Protein AF-A0A352V246-F1 (afdb_monomer_lite)

pLDDT: mean 89.01, std 9.73, range [52.81, 96.56]

Foldseek 3Di:
DCVVVVVPPDVCVVVVVVVVVVCCVPCVVVVVVVVVVLVVQLVVQCCVCPVDDNVVNLVVVLVVCCVVVVDPVVSVVSSVVSVVCVVVVCSNVVSSVVSVVVSCVCVCCVPVVVLVVVLVVDVVSVVVPDDD

Secondary structure (DSSP, 8-state):
--HHHHHS---HHHHHHHHHHHHHHHHHHHHHHHHHHHHHHHHHHHHHHHSS-HHHHHHHHHHHHHHHH--HHHHHHHHHHHHHHHHTT-HHHHHHHHHHHHHHHHHHHHHHHHHHHHHHH-HHHHHHHS--

Structure (mmCIF, N/CA/C/O backbone):
data_AF-A0A352V246-F1
#
_entry.id   AF-A0A352V246-F1
#
loop_
_atom_site.group_PDB
_atom_site.id
_atom_site.type_symbol
_atom_site.label_atom_id
_atom_site.label_alt_id
_atom_site.label_comp_id
_atom_site.label_asym_id
_atom_site.label_entity_id
_atom_site.label_seq_id
_atom_site.pdbx_PDB_ins_code
_atom_site.Cartn_x
_atom_site.Cartn_y
_atom_site.Cartn_z
_atom_site.occupancy
_atom_site.B_iso_or_equiv
_atom_site.auth_seq_id
_atom_site.auth_comp_id
_atom_site.auth_asym_id
_atom_site.auth_atom_id
_atom_site.pdbx_PDB_model_num
ATOM 1 N N . MET A 1 1 ? 44.924 1.842 25.635 1.00 52.81 1 MET A N 1
ATOM 2 C CA . MET A 1 1 ? 44.093 0.983 26.529 1.00 52.81 1 MET A CA 1
ATOM 3 C C . MET A 1 1 ? 42.611 0.973 26.116 1.00 52.81 1 MET A C 1
ATOM 5 O O . MET A 1 1 ? 41.750 0.676 26.931 1.00 52.81 1 MET A O 1
ATOM 9 N N . LEU A 1 2 ? 42.316 1.249 24.838 1.00 59.97 2 LEU A N 1
ATOM 10 C CA . LEU A 1 2 ? 41.012 1.047 24.176 1.00 59.97 2 LEU A CA 1
ATOM 11 C C . LEU A 1 2 ? 41.183 0.230 22.871 1.00 59.97 2 LEU A C 1
ATOM 13 O O . LEU A 1 2 ? 40.233 0.013 22.123 1.00 59.97 2 LEU A O 1
ATOM 17 N N . ASP A 1 3 ? 42.402 -0.252 22.610 1.00 58.22 3 ASP A N 1
ATOM 18 C CA . ASP A 1 3 ? 42.826 -0.865 21.345 1.00 58.22 3 ASP A CA 1
ATOM 19 C C . ASP A 1 3 ? 42.211 -2.262 21.138 1.00 58.22 3 ASP A C 1
ATOM 21 O O . ASP A 1 3 ? 41.793 -2.611 20.039 1.00 58.22 3 ASP A O 1
ATOM 25 N N . TRP A 1 4 ? 41.992 -3.014 22.222 1.00 64.56 4 TRP A N 1
ATOM 26 C CA . TRP A 1 4 ? 41.346 -4.337 22.210 1.00 64.56 4 TRP A CA 1
ATOM 27 C C . TRP A 1 4 ? 39.898 -4.328 21.673 1.00 64.56 4 TRP A C 1
ATOM 29 O O . TRP A 1 4 ? 39.493 -5.263 20.978 1.00 64.56 4 TRP A O 1
ATOM 39 N N . LEU A 1 5 ? 39.133 -3.259 21.935 1.00 59.38 5 LEU A N 1
ATOM 40 C CA . LEU A 1 5 ? 37.755 -3.084 21.445 1.00 59.38 5 LEU A CA 1
ATOM 41 C C . LEU A 1 5 ? 37.696 -2.686 19.962 1.00 59.38 5 LEU A C 1
ATOM 43 O O . LEU A 1 5 ? 36.692 -2.937 19.297 1.00 59.38 5 LEU A O 1
ATOM 47 N N . THR A 1 6 ? 38.767 -2.084 19.439 1.00 61.66 6 THR A N 1
ATOM 48 C CA . THR A 1 6 ? 38.831 -1.589 18.055 1.00 61.66 6 THR A CA 1
ATOM 49 C C . THR A 1 6 ? 39.417 -2.638 17.100 1.00 61.66 6 THR A C 1
ATOM 51 O O . THR A 1 6 ? 39.025 -2.684 15.931 1.00 61.66 6 THR A O 1
ATOM 54 N N . ASP A 1 7 ? 40.283 -3.524 17.607 1.00 58.97 7 ASP A N 1
ATOM 55 C CA . ASP A 1 7 ? 40.911 -4.611 16.842 1.00 58.97 7 ASP A CA 1
ATOM 56 C C . ASP A 1 7 ? 40.028 -5.861 16.706 1.00 58.97 7 ASP A C 1
ATOM 58 O O . ASP A 1 7 ? 40.010 -6.503 15.655 1.00 58.97 7 ASP A O 1
ATOM 62 N N . SER A 1 8 ? 39.226 -6.196 17.723 1.00 61.47 8 SER A N 1
ATOM 63 C CA . SER A 1 8 ? 38.284 -7.325 17.660 1.00 61.47 8 SER A CA 1
ATOM 64 C C . SER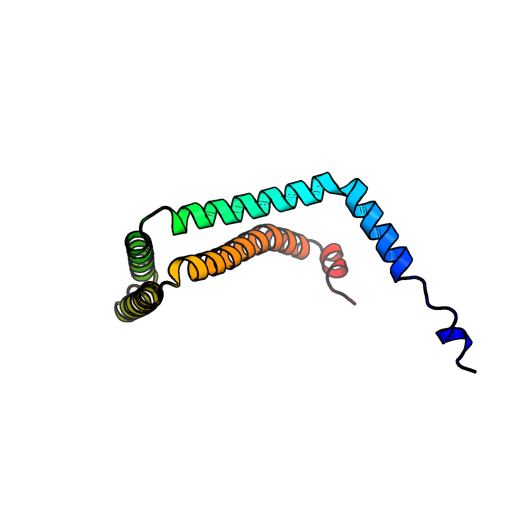 A 1 8 ? 36.902 -6.871 17.188 1.00 61.47 8 SER A C 1
ATOM 66 O O . SER A 1 8 ? 35.911 -6.987 17.908 1.00 61.47 8 SER A O 1
ATOM 68 N N . LYS A 1 9 ? 36.820 -6.337 15.960 1.00 62.50 9 LYS A N 1
ATOM 69 C CA . LYS A 1 9 ? 35.531 -5.996 15.336 1.00 62.50 9 LYS A CA 1
ATOM 70 C C . LYS A 1 9 ? 34.657 -7.249 15.283 1.00 62.50 9 LYS A C 1
ATOM 72 O O . LYS A 1 9 ? 34.973 -8.187 14.548 1.00 62.50 9 LYS A O 1
ATOM 77 N N . LEU A 1 10 ? 33.551 -7.257 16.035 1.00 65.12 10 LEU A N 1
ATOM 78 C CA . LEU A 1 10 ? 32.528 -8.297 15.933 1.00 65.12 10 LEU A CA 1
ATOM 79 C C . LEU A 1 10 ? 32.199 -8.495 14.444 1.00 65.12 10 LEU A C 1
ATOM 81 O O . LEU A 1 10 ? 31.831 -7.521 13.778 1.00 65.12 10 LEU A O 1
ATOM 85 N N . PRO A 1 11 ? 32.337 -9.712 13.884 1.00 76.50 11 PRO A N 1
ATOM 86 C CA . PRO A 1 11 ? 32.170 -9.954 12.455 1.00 76.50 11 PRO A CA 1
ATOM 87 C C . PRO A 1 11 ? 30.686 -9.973 12.054 1.00 76.50 11 PRO A C 1
ATOM 89 O O . PRO A 1 11 ? 30.258 -10.831 11.284 1.00 76.50 11 PRO A O 1
ATOM 92 N N . LEU A 1 12 ? 29.895 -9.010 12.542 1.00 78.69 12 LEU A N 1
ATOM 93 C CA . LEU A 1 12 ? 28.469 -8.856 12.266 1.00 78.69 12 LEU A CA 1
ATOM 94 C C . LEU A 1 12 ? 28.206 -8.779 10.765 1.00 78.69 12 LEU A C 1
ATOM 96 O O . LEU A 1 12 ? 27.251 -9.381 10.298 1.00 78.69 12 LEU A O 1
ATOM 100 N N . GLY A 1 13 ? 29.086 -8.141 9.987 1.00 78.88 13 GLY A N 1
ATOM 101 C CA . GLY A 1 13 ? 28.968 -8.111 8.527 1.00 78.88 13 GLY A CA 1
ATOM 102 C C . GLY A 1 13 ? 29.084 -9.497 7.879 1.00 78.88 13 GLY A C 1
ATOM 103 O O . GLY A 1 13 ? 28.280 -9.837 7.015 1.00 78.88 13 GLY A O 1
ATOM 104 N N . LYS A 1 14 ? 30.038 -10.333 8.320 1.00 82.94 14 LYS A N 1
ATOM 105 C CA . LYS A 1 14 ? 30.223 -11.696 7.785 1.00 82.94 14 LYS A CA 1
ATOM 106 C C . LYS A 1 14 ? 29.110 -12.636 8.250 1.00 82.94 14 LYS A C 1
ATOM 108 O O . LYS A 1 14 ? 28.590 -13.392 7.439 1.00 82.94 14 LYS A O 1
ATOM 113 N N . MET A 1 15 ? 28.725 -12.555 9.526 1.00 84.56 15 MET A N 1
ATOM 114 C CA . MET A 1 15 ? 27.626 -13.338 10.103 1.00 84.56 15 MET A CA 1
ATOM 115 C C . MET A 1 15 ? 26.277 -12.962 9.477 1.00 84.56 15 MET A C 1
ATOM 117 O O . MET A 1 15 ? 25.528 -13.849 9.082 1.00 84.56 15 MET A O 1
ATOM 121 N N . SER A 1 16 ? 25.999 -11.665 9.297 1.00 86.75 16 SER A N 1
ATOM 122 C CA . SER A 1 16 ? 24.781 -11.190 8.625 1.00 86.75 16 SER A CA 1
ATOM 123 C C . SER A 1 16 ? 24.762 -11.625 7.168 1.00 86.75 16 SER A C 1
ATOM 125 O O . SER A 1 16 ? 23.749 -12.135 6.710 1.00 86.75 16 SER A O 1
ATOM 127 N N . LYS A 1 17 ? 25.882 -11.491 6.442 1.00 88.31 17 LYS A N 1
ATOM 128 C CA . LYS A 1 17 ? 25.975 -11.956 5.053 1.00 88.31 17 LYS A CA 1
ATOM 129 C C . LYS A 1 17 ? 25.707 -13.458 4.943 1.00 88.31 17 LYS A C 1
ATOM 131 O O . LYS A 1 17 ? 24.880 -13.848 4.134 1.00 88.31 17 LYS A O 1
ATOM 136 N N . LEU A 1 18 ? 26.336 -14.279 5.788 1.00 89.50 18 LEU A N 1
ATOM 137 C CA . LEU A 1 18 ? 26.103 -15.727 5.819 1.00 89.50 18 LEU A CA 1
ATOM 138 C C . LEU A 1 18 ? 24.630 -16.060 6.117 1.00 89.50 18 LEU A C 1
ATOM 140 O O . LEU A 1 18 ? 24.051 -16.919 5.459 1.00 89.50 18 LEU A O 1
ATOM 144 N N . ALA A 1 19 ? 24.017 -15.357 7.073 1.00 88.69 19 ALA A N 1
ATOM 145 C CA . ALA A 1 19 ? 22.608 -15.528 7.416 1.00 88.69 19 ALA A CA 1
ATOM 146 C C . ALA A 1 19 ? 21.675 -15.122 6.262 1.00 88.69 19 ALA A C 1
ATOM 148 O O . ALA A 1 19 ? 20.757 -15.870 5.931 1.00 88.69 19 ALA A O 1
ATOM 149 N N . PHE A 1 20 ? 21.920 -13.979 5.613 1.00 88.56 20 PHE A N 1
ATOM 150 C CA . PHE A 1 20 ? 21.151 -13.531 4.450 1.00 88.56 20 PHE A CA 1
ATOM 151 C C . PHE A 1 20 ? 21.334 -14.454 3.247 1.00 88.56 20 PHE A C 1
ATOM 153 O O . PHE A 1 20 ? 20.356 -14.753 2.571 1.00 88.56 20 PHE A O 1
ATOM 160 N N . ASP A 1 21 ? 22.549 -14.926 2.980 1.00 91.81 21 ASP A N 1
ATOM 161 C CA . ASP A 1 21 ? 22.817 -15.851 1.879 1.00 91.81 21 ASP A CA 1
ATOM 162 C C . ASP A 1 21 ? 22.127 -17.203 2.134 1.00 91.81 21 ASP A C 1
ATOM 164 O O . ASP A 1 21 ? 21.462 -17.730 1.244 1.00 91.81 21 ASP A O 1
ATOM 168 N N . TRP A 1 22 ? 22.166 -17.719 3.370 1.00 90.88 22 TRP A N 1
ATOM 169 C CA . TRP A 1 22 ? 21.397 -18.907 3.762 1.00 90.88 22 TRP A CA 1
ATOM 170 C C . TRP A 1 22 ? 19.888 -18.692 3.594 1.00 90.88 22 TRP A C 1
ATOM 172 O O . TRP A 1 22 ? 19.194 -19.553 3.048 1.00 90.88 22 TRP A O 1
ATOM 182 N N . MET A 1 23 ? 19.380 -17.531 4.014 1.00 90.69 23 MET A N 1
ATOM 183 C CA . MET A 1 23 ? 17.971 -17.170 3.885 1.00 90.69 23 MET A CA 1
ATOM 184 C C . MET A 1 23 ? 17.555 -17.083 2.415 1.00 90.69 23 MET A C 1
ATOM 186 O O . MET A 1 23 ? 16.523 -17.628 2.045 1.00 90.69 23 MET A O 1
ATOM 190 N N . LYS A 1 24 ? 18.373 -16.470 1.554 1.00 88.81 24 LYS A N 1
ATOM 191 C CA . LYS A 1 24 ? 18.116 -16.395 0.113 1.00 88.81 24 LYS A CA 1
ATOM 192 C C . LYS A 1 24 ? 18.081 -17.768 -0.534 1.00 88.81 24 LYS A C 1
ATOM 194 O O . LYS A 1 24 ? 17.252 -17.969 -1.400 1.00 88.81 24 LYS A O 1
ATOM 199 N N . VAL A 1 25 ? 18.941 -18.705 -0.137 1.00 90.00 25 VAL A N 1
ATOM 200 C CA . VAL A 1 25 ? 18.956 -20.053 -0.727 1.00 90.00 25 VAL A CA 1
ATOM 201 C C . VAL A 1 25 ? 17.746 -20.877 -0.280 1.00 90.00 25 VAL A C 1
ATOM 203 O O . VAL A 1 25 ? 17.114 -21.526 -1.108 1.00 90.00 25 VAL A O 1
ATOM 206 N N . ASN A 1 26 ? 17.392 -20.833 1.008 1.00 92.94 26 ASN A N 1
ATOM 207 C CA . ASN A 1 26 ? 16.341 -21.692 1.567 1.00 92.94 26 ASN A CA 1
ATOM 208 C C . ASN A 1 26 ? 14.933 -21.085 1.465 1.00 92.94 26 ASN A C 1
ATOM 210 O O . ASN A 1 26 ? 13.962 -21.816 1.293 1.00 92.94 26 ASN A O 1
ATOM 214 N N . LEU A 1 27 ? 14.809 -19.758 1.552 1.00 92.75 27 LEU A N 1
ATOM 215 C CA . LEU A 1 27 ? 13.535 -19.033 1.474 1.00 92.75 27 LEU A CA 1
ATOM 216 C C . LEU A 1 27 ? 13.302 -18.375 0.107 1.00 92.75 27 LEU A C 1
ATOM 218 O O . LEU A 1 27 ? 12.315 -17.660 -0.039 1.00 92.75 27 LEU A O 1
ATOM 222 N N . LYS A 1 28 ? 14.143 -18.634 -0.910 1.00 91.06 28 LYS A N 1
ATOM 223 C CA . LYS A 1 28 ? 13.901 -18.182 -2.294 1.00 91.06 28 LYS A CA 1
ATOM 224 C C . LYS A 1 28 ? 12.451 -18.379 -2.753 1.00 91.06 28 LYS A C 1
ATOM 226 O O . LYS A 1 28 ? 11.854 -17.395 -3.172 1.00 91.06 28 LYS A O 1
ATOM 231 N N . PRO A 1 29 ? 11.849 -19.586 -2.646 1.00 91.81 29 PRO A N 1
ATOM 232 C CA . PRO A 1 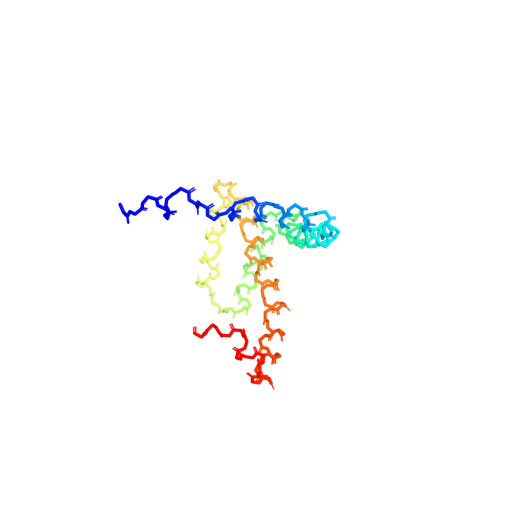29 ? 10.482 -19.782 -3.124 1.00 91.81 29 PRO A CA 1
ATOM 233 C C . PRO A 1 29 ? 9.458 -18.932 -2.361 1.00 91.81 29 PRO A C 1
ATOM 235 O O . PRO A 1 29 ? 8.472 -18.506 -2.950 1.00 91.81 29 PRO A O 1
ATOM 238 N N . LEU A 1 30 ? 9.695 -18.648 -1.075 1.00 93.19 30 LEU A N 1
ATOM 239 C CA . LEU A 1 30 ? 8.838 -17.766 -0.283 1.00 93.19 30 LEU A CA 1
ATOM 240 C C . LEU A 1 30 ? 8.954 -16.311 -0.759 1.00 93.19 30 LEU A C 1
ATOM 242 O O . LEU A 1 30 ? 7.933 -15.664 -0.972 1.00 93.19 30 LEU A O 1
ATOM 246 N N . PHE A 1 31 ? 10.176 -15.802 -0.949 1.00 90.69 31 PHE A N 1
ATOM 247 C CA . PHE A 1 31 ? 10.392 -14.433 -1.428 1.00 90.69 31 PHE A CA 1
ATOM 248 C C . PHE A 1 31 ? 9.880 -14.226 -2.852 1.00 90.69 31 PHE A C 1
ATOM 250 O O . PHE A 1 31 ? 9.233 -13.215 -3.113 1.00 90.69 31 PHE A O 1
ATOM 257 N N . ASP A 1 32 ? 10.111 -15.193 -3.741 1.00 94.31 32 ASP A N 1
ATOM 258 C CA . ASP A 1 32 ? 9.610 -15.155 -5.115 1.00 94.31 32 ASP A CA 1
ATOM 259 C C . ASP A 1 32 ? 8.071 -15.161 -5.123 1.00 94.31 32 ASP A C 1
ATOM 261 O O . ASP A 1 32 ? 7.457 -14.366 -5.829 1.00 94.31 32 ASP A O 1
ATOM 265 N N . ALA A 1 33 ? 7.431 -15.992 -4.288 1.00 94.94 33 ALA A N 1
ATOM 266 C CA . ALA A 1 33 ? 5.973 -16.013 -4.165 1.00 94.94 33 ALA A CA 1
ATOM 267 C C . ALA A 1 33 ? 5.412 -14.688 -3.624 1.00 94.94 33 ALA A C 1
ATOM 269 O O . ALA A 1 33 ? 4.423 -14.183 -4.148 1.00 94.94 33 ALA A O 1
ATOM 270 N N . MET A 1 34 ? 6.042 -14.098 -2.602 1.00 93.12 34 MET A N 1
ATOM 271 C CA . MET A 1 34 ? 5.644 -12.784 -2.089 1.00 93.12 34 MET A CA 1
ATOM 272 C C . MET A 1 34 ? 5.780 -11.700 -3.162 1.00 93.12 34 MET A C 1
ATOM 274 O O . MET A 1 34 ? 4.853 -10.914 -3.338 1.00 93.12 34 MET A O 1
ATOM 278 N N . GLY A 1 35 ? 6.900 -11.684 -3.890 1.00 95.25 35 GLY A N 1
ATOM 279 C CA . GLY A 1 35 ? 7.133 -10.762 -5.001 1.00 95.25 35 GLY A CA 1
ATOM 280 C C . GLY A 1 35 ? 6.065 -10.894 -6.081 1.00 95.25 35 GLY A C 1
ATOM 281 O O . GLY A 1 35 ? 5.425 -9.904 -6.413 1.00 95.25 35 GLY A O 1
ATOM 282 N N . ALA A 1 36 ? 5.788 -12.121 -6.527 1.00 96.19 36 ALA A N 1
ATOM 283 C CA . ALA A 1 36 ? 4.773 -12.396 -7.540 1.00 96.19 36 ALA A CA 1
ATOM 284 C C . ALA A 1 36 ? 3.366 -11.952 -7.109 1.00 96.19 36 ALA A C 1
ATOM 286 O O . ALA A 1 36 ? 2.610 -11.428 -7.921 1.00 96.19 36 ALA A O 1
ATOM 287 N N . VAL A 1 37 ? 3.000 -12.127 -5.832 1.00 94.94 37 VAL A N 1
ATOM 288 C CA . VAL A 1 37 ? 1.707 -11.644 -5.318 1.00 94.94 37 VAL A CA 1
ATOM 289 C C . VAL A 1 37 ? 1.662 -10.115 -5.297 1.00 94.94 37 VAL A C 1
ATOM 291 O O . VAL A 1 37 ? 0.638 -9.544 -5.657 1.00 94.94 37 VAL A O 1
ATOM 294 N N . MET A 1 38 ? 2.742 -9.440 -4.889 1.00 94.75 38 MET A N 1
ATOM 295 C CA . MET A 1 38 ? 2.789 -7.971 -4.890 1.00 94.75 38 MET A CA 1
ATOM 296 C C . MET A 1 38 ? 2.736 -7.404 -6.309 1.00 94.75 38 MET A C 1
ATOM 298 O O . MET A 1 38 ? 1.964 -6.483 -6.555 1.00 94.75 38 MET A O 1
ATOM 302 N N . GLU A 1 39 ? 3.503 -7.978 -7.234 1.00 96.00 39 GLU A N 1
ATOM 303 C CA . GLU A 1 39 ? 3.517 -7.604 -8.650 1.00 96.00 39 GLU A CA 1
ATOM 304 C C . GLU A 1 39 ? 2.133 -7.803 -9.274 1.00 96.00 39 GLU A C 1
ATOM 306 O O . GLU A 1 39 ? 1.565 -6.858 -9.808 1.00 96.00 39 GLU A O 1
ATOM 311 N N . ALA A 1 40 ? 1.503 -8.964 -9.064 1.00 96.50 40 ALA A N 1
ATOM 312 C CA . ALA A 1 40 ? 0.153 -9.224 -9.559 1.00 96.50 40 ALA A CA 1
ATOM 313 C C . ALA A 1 40 ? -0.898 -8.243 -9.008 1.00 96.50 40 ALA A C 1
ATOM 315 O O . ALA A 1 40 ? -1.828 -7.874 -9.725 1.00 96.50 40 ALA A O 1
ATOM 316 N N . LEU A 1 41 ? -0.782 -7.820 -7.743 1.00 96.00 41 LEU A N 1
ATOM 317 C CA . LEU A 1 41 ? -1.686 -6.825 -7.157 1.00 96.00 41 LEU A CA 1
ATOM 318 C C . LEU A 1 41 ? -1.478 -5.432 -7.762 1.00 96.00 41 LEU A C 1
ATOM 320 O O . LEU A 1 41 ? -2.461 -4.763 -8.086 1.00 96.00 41 LEU A O 1
ATOM 324 N N . ILE A 1 42 ? -0.221 -5.010 -7.914 1.00 96.06 42 ILE A N 1
ATOM 325 C CA . ILE A 1 42 ? 0.141 -3.727 -8.525 1.00 96.06 42 ILE A CA 1
ATOM 326 C C . ILE A 1 42 ? -0.351 -3.697 -9.974 1.00 96.06 42 ILE A C 1
ATOM 328 O O . ILE A 1 42 ? -1.095 -2.790 -10.342 1.00 96.06 42 ILE A O 1
ATOM 332 N N . ASP A 1 43 ? -0.035 -4.726 -10.757 1.00 95.81 43 ASP A N 1
ATOM 333 C CA . ASP A 1 43 ? -0.433 -4.840 -12.159 1.00 95.81 43 ASP A CA 1
ATOM 334 C C . ASP A 1 43 ? -1.951 -4.883 -12.321 1.00 95.81 43 ASP A C 1
ATOM 336 O O . ASP A 1 43 ? -2.493 -4.260 -13.231 1.00 95.81 43 ASP A O 1
ATOM 340 N N . ALA A 1 44 ? -2.672 -5.566 -11.426 1.00 95.88 44 ALA A N 1
ATOM 341 C CA . ALA A 1 44 ? -4.130 -5.593 -11.463 1.00 95.88 44 ALA A CA 1
ATOM 342 C C . ALA A 1 44 ? -4.734 -4.194 -11.260 1.00 95.88 44 ALA A C 1
ATOM 344 O O . ALA A 1 44 ? -5.674 -3.818 -11.962 1.00 95.88 44 ALA A O 1
ATOM 345 N N . ILE A 1 45 ? -4.203 -3.410 -10.319 1.00 94.94 45 ILE A N 1
ATOM 346 C CA . ILE A 1 45 ? -4.689 -2.049 -10.059 1.00 94.94 45 ILE A CA 1
ATOM 347 C C . ILE A 1 45 ? -4.290 -1.107 -11.202 1.00 94.94 45 ILE A C 1
ATOM 349 O O . ILE A 1 45 ? -5.139 -0.341 -11.665 1.00 94.94 45 ILE A O 1
ATOM 353 N N . LEU A 1 46 ? -3.049 -1.197 -11.698 1.00 95.31 46 LEU A N 1
ATOM 354 C CA . LEU A 1 46 ? -2.595 -0.448 -12.873 1.00 95.31 46 LEU A CA 1
ATOM 355 C C . LEU A 1 46 ? -3.473 -0.753 -14.077 1.00 95.31 46 LEU A C 1
ATOM 357 O O . LEU A 1 46 ? -3.942 0.164 -14.739 1.00 95.31 46 LEU A O 1
ATOM 361 N N . TRP A 1 47 ? -3.779 -2.024 -14.321 1.00 94.31 47 TRP A N 1
ATOM 362 C CA . TRP A 1 47 ? -4.650 -2.427 -15.414 1.00 94.31 47 TRP A CA 1
ATOM 363 C C . TRP A 1 47 ? -6.035 -1.781 -15.302 1.00 94.31 47 TRP A C 1
ATOM 365 O O . TRP A 1 47 ? -6.552 -1.267 -16.293 1.00 94.31 47 TRP A O 1
ATOM 375 N N . VAL A 1 48 ? -6.626 -1.720 -14.105 1.00 93.06 48 VAL A N 1
ATOM 376 C CA . VAL A 1 48 ? -7.921 -1.049 -13.896 1.00 93.06 48 VAL A CA 1
ATOM 377 C C . VAL A 1 48 ? -7.831 0.465 -14.120 1.00 93.06 48 VAL A C 1
ATOM 379 O O . VAL A 1 48 ? -8.755 1.043 -14.691 1.00 93.06 48 VAL A O 1
ATOM 382 N N . LEU A 1 49 ? -6.751 1.119 -13.682 1.00 90.12 49 LEU A N 1
ATOM 383 C CA . LEU A 1 49 ? -6.614 2.580 -13.753 1.00 90.12 49 LEU A CA 1
ATOM 384 C C . LEU A 1 49 ? -6.046 3.100 -15.088 1.00 90.12 49 LEU A C 1
ATOM 386 O O . LEU A 1 49 ? -6.330 4.241 -15.448 1.00 90.12 49 LEU A O 1
ATOM 390 N N . GLN A 1 50 ? -5.254 2.308 -15.813 1.00 91.00 50 GLN A N 1
ATOM 391 C CA . GLN A 1 50 ? -4.564 2.721 -17.041 1.00 91.00 50 GLN A CA 1
ATOM 392 C C . GLN A 1 50 ? -5.143 2.097 -18.317 1.00 91.00 50 GLN A C 1
ATOM 394 O O . GLN A 1 50 ? -4.973 2.683 -19.384 1.00 91.00 50 GLN A O 1
ATOM 399 N N . SER A 1 51 ? -5.834 0.947 -18.258 1.00 89.75 51 SER A N 1
ATOM 400 C CA . SER A 1 51 ? -6.418 0.359 -19.479 1.00 89.75 51 SER A CA 1
ATOM 401 C C . SER A 1 51 ? -7.543 1.203 -20.093 1.00 89.75 51 SER A C 1
ATOM 403 O O . SER A 1 51 ? -7.594 1.305 -21.324 1.00 89.75 51 SER A O 1
ATOM 405 N N . PRO A 1 52 ? -8.443 1.845 -19.318 1.00 90.69 52 PRO A N 1
ATOM 406 C CA . PRO A 1 52 ? -9.457 2.721 -19.885 1.00 90.69 52 PRO A CA 1
ATOM 407 C C . PRO A 1 52 ? -8.874 4.104 -20.187 1.00 90.69 52 PRO A C 1
ATOM 409 O O . PRO A 1 52 ? -7.943 4.568 -19.534 1.00 90.69 52 PRO A O 1
ATOM 412 N N . HIS A 1 53 ? -9.476 4.816 -21.144 1.00 89.19 53 HIS A N 1
ATOM 413 C CA . HIS A 1 53 ? -9.050 6.176 -21.474 1.00 89.19 53 HIS A CA 1
ATOM 414 C C . HIS A 1 53 ? -9.076 7.083 -20.219 1.00 89.19 53 HIS A C 1
ATOM 416 O O . HIS A 1 53 ? -10.087 7.074 -19.507 1.00 89.19 53 HIS A O 1
ATOM 422 N N . PRO A 1 54 ? -8.054 7.928 -19.966 1.00 88.25 54 PRO A N 1
ATOM 423 C CA . PRO A 1 54 ? -7.925 8.697 -18.720 1.00 88.25 54 PRO A CA 1
ATOM 424 C C . PRO A 1 54 ? -9.168 9.516 -18.338 1.00 88.25 54 PRO A C 1
ATOM 426 O O . PRO A 1 54 ? -9.574 9.570 -17.179 1.00 88.25 54 PRO A O 1
ATOM 429 N N . LEU A 1 55 ? -9.845 10.098 -19.333 1.00 90.69 55 LEU A N 1
ATOM 430 C CA . LEU A 1 55 ? -11.095 10.843 -19.130 1.00 90.69 55 LEU A CA 1
ATOM 431 C C . LEU A 1 55 ? -12.230 9.996 -18.527 1.00 90.69 55 LEU A C 1
ATOM 433 O O . LEU A 1 55 ? -13.032 10.520 -17.758 1.00 90.69 55 LEU A O 1
ATOM 437 N N . VAL A 1 56 ? -12.301 8.701 -18.853 1.00 92.50 56 VAL A N 1
ATOM 438 C CA . VAL A 1 56 ? -13.313 7.782 -18.309 1.00 92.50 56 VAL A CA 1
ATOM 439 C C . VAL A 1 56 ? -13.050 7.541 -16.828 1.00 92.50 56 VAL A C 1
ATOM 441 O O . VAL A 1 56 ? -13.970 7.635 -16.019 1.00 92.50 56 VAL A O 1
ATOM 444 N N . ILE A 1 57 ? -11.792 7.305 -16.457 1.00 92.69 57 ILE A N 1
ATOM 445 C CA . ILE A 1 57 ? -11.390 7.110 -15.060 1.00 92.69 57 ILE A CA 1
ATOM 446 C C . ILE A 1 57 ? -11.677 8.361 -14.232 1.00 92.69 57 ILE A C 1
ATOM 448 O O . ILE A 1 57 ? -12.265 8.266 -13.156 1.00 92.69 57 ILE A O 1
ATOM 452 N N . ILE A 1 58 ? -11.359 9.546 -14.757 1.00 92.69 58 ILE A N 1
ATOM 453 C CA . ILE A 1 58 ? -11.694 10.810 -14.091 1.00 92.69 58 ILE A CA 1
ATOM 454 C C . ILE A 1 58 ? -13.205 10.940 -13.913 1.00 92.69 58 ILE A C 1
ATOM 456 O O . ILE A 1 58 ? -13.655 11.262 -12.818 1.00 92.69 58 ILE A O 1
ATOM 460 N N . ALA A 1 59 ? -14.005 10.645 -14.941 1.00 93.56 59 ALA A N 1
ATOM 461 C CA . ALA A 1 59 ? -15.460 10.687 -14.825 1.00 93.56 59 ALA A CA 1
ATOM 462 C C . ALA A 1 59 ? -15.982 9.739 -13.728 1.00 93.56 59 ALA A C 1
ATOM 464 O O . ALA A 1 59 ? -16.863 10.125 -12.957 1.00 93.56 59 ALA A O 1
ATOM 465 N N . VAL A 1 60 ? -15.401 8.541 -13.598 1.00 94.25 60 VAL A N 1
ATOM 466 C CA . VAL A 1 60 ? -15.721 7.591 -12.520 1.00 94.25 60 VAL A CA 1
ATOM 467 C C . VAL A 1 60 ? -15.341 8.157 -11.151 1.00 94.25 60 VAL A C 1
ATOM 469 O O . VAL A 1 60 ? -16.172 8.139 -10.243 1.00 94.25 60 VAL A O 1
ATOM 472 N N . PHE A 1 61 ? -14.138 8.718 -10.991 1.00 92.44 61 PHE A N 1
ATOM 473 C CA . PHE A 1 61 ? -13.729 9.354 -9.735 1.00 92.44 61 PHE A CA 1
ATOM 474 C C . PHE A 1 61 ? -14.629 10.537 -9.366 1.00 92.44 61 PHE A C 1
ATOM 476 O O . PHE A 1 61 ? -14.974 10.704 -8.195 1.00 92.44 61 PHE A O 1
ATOM 483 N N . LEU A 1 62 ? -15.066 11.336 -10.342 1.00 94.25 62 LEU A N 1
ATOM 484 C CA . LEU A 1 62 ? -15.996 12.442 -10.113 1.00 94.25 62 LEU A CA 1
ATOM 485 C C . LEU A 1 62 ? -17.379 11.950 -9.692 1.00 94.25 62 LEU A C 1
ATOM 487 O O . LEU A 1 62 ? -17.942 12.479 -8.733 1.00 94.25 62 LEU A O 1
ATOM 491 N N . ALA A 1 63 ? -17.903 10.915 -10.351 1.00 94.06 63 ALA A N 1
ATOM 492 C CA . ALA A 1 63 ? -19.169 10.293 -9.979 1.00 94.06 63 ALA A CA 1
ATOM 493 C C . ALA A 1 63 ? -19.109 9.696 -8.563 1.00 94.06 63 ALA A C 1
ATOM 495 O O . ALA A 1 63 ? -20.021 9.904 -7.761 1.00 94.06 63 ALA A O 1
ATOM 496 N N . LEU A 1 64 ? -18.007 9.024 -8.222 1.00 94.31 64 LEU A N 1
ATOM 497 C CA . LEU A 1 64 ? -17.763 8.469 -6.891 1.00 94.31 64 LEU A CA 1
ATOM 498 C C . LEU A 1 64 ? -17.648 9.571 -5.828 1.00 94.31 64 LEU A C 1
ATOM 500 O O . LEU A 1 64 ? -18.271 9.477 -4.769 1.00 94.31 64 LEU A O 1
ATOM 504 N N . THR A 1 65 ? -16.919 10.649 -6.124 1.00 93.12 65 THR A N 1
ATOM 505 C CA . THR A 1 65 ? -16.795 11.811 -5.229 1.00 93.12 65 THR A CA 1
ATOM 506 C C . THR A 1 65 ? -18.157 12.457 -4.988 1.00 93.12 65 THR A C 1
ATOM 508 O O . THR A 1 65 ? -18.513 12.745 -3.845 1.00 93.12 65 THR A O 1
ATOM 511 N N . TRP A 1 66 ? -18.952 12.638 -6.046 1.00 94.06 66 TRP A N 1
ATOM 512 C CA . TRP A 1 66 ? -20.308 13.171 -5.941 1.00 94.06 66 TRP A CA 1
ATOM 513 C C . TRP A 1 66 ? -21.204 12.274 -5.084 1.00 94.06 66 TRP A C 1
ATOM 515 O O . TRP A 1 66 ? -21.916 12.768 -4.212 1.00 94.06 66 TRP A O 1
ATOM 525 N N . TYR A 1 67 ? -21.144 10.958 -5.294 1.00 95.56 67 TYR A N 1
ATOM 526 C CA . TYR A 1 67 ? -21.953 9.993 -4.556 1.00 95.56 67 TYR A CA 1
ATOM 527 C C . TYR A 1 67 ? -21.648 10.005 -3.050 1.00 95.56 67 TYR A C 1
ATOM 529 O O . TYR A 1 67 ? -22.576 10.022 -2.239 1.00 95.56 67 TYR A O 1
ATOM 537 N N . LEU A 1 68 ? -20.365 10.046 -2.676 1.00 94.62 68 LEU A N 1
ATOM 538 C CA . LEU A 1 68 ? -19.929 10.012 -1.277 1.00 94.62 68 LEU A CA 1
ATOM 539 C C . LEU A 1 68 ? -20.082 11.358 -0.564 1.00 94.62 68 LEU A C 1
ATOM 541 O O . LEU A 1 68 ? -20.517 11.396 0.583 1.00 94.62 68 LEU A O 1
ATOM 545 N N . GLN A 1 69 ? -19.716 12.462 -1.218 1.00 92.56 69 GLN A N 1
ATOM 546 C CA . GLN A 1 69 ? -19.647 13.774 -0.564 1.00 92.56 69 GLN A CA 1
ATOM 547 C C . GLN A 1 69 ? -20.873 14.656 -0.819 1.00 92.56 69 GLN A C 1
ATOM 549 O O . GLN A 1 69 ? -21.046 15.651 -0.114 1.00 92.56 69 GLN A O 1
ATOM 554 N N . ARG A 1 70 ? -21.697 14.339 -1.833 1.00 88.00 70 ARG A N 1
ATOM 555 C CA . ARG A 1 70 ? -22.914 15.072 -2.248 1.00 88.00 70 ARG A CA 1
ATOM 556 C C . ARG A 1 70 ? -22.756 16.596 -2.317 1.00 88.00 70 ARG A C 1
ATOM 558 O O . ARG A 1 70 ? -23.714 17.339 -2.114 1.00 88.00 70 ARG A O 1
ATOM 565 N N . SER A 1 71 ? -21.546 17.077 -2.593 1.00 89.88 71 SER A N 1
ATOM 566 C CA . SER A 1 71 ? -21.222 18.499 -2.624 1.00 89.88 71 SER A CA 1
ATOM 567 C C . SER A 1 71 ? -20.538 18.862 -3.936 1.00 89.88 71 SER A C 1
ATOM 569 O O . SER A 1 71 ? -19.544 18.275 -4.346 1.00 89.88 71 SER A O 1
ATOM 571 N N . TRP A 1 72 ? -21.079 19.873 -4.616 1.00 90.44 72 TRP A N 1
ATOM 572 C CA . TRP A 1 72 ? -20.575 20.297 -5.927 1.00 90.44 72 TRP A CA 1
ATOM 573 C C . TRP A 1 72 ? -19.179 20.911 -5.850 1.00 90.44 72 TRP A C 1
ATOM 575 O O . TRP A 1 72 ? -18.371 20.758 -6.761 1.00 90.44 72 TRP A O 1
ATOM 585 N N . LYS A 1 73 ? -18.875 21.586 -4.735 1.00 93.62 73 LYS A N 1
ATOM 586 C CA . LYS A 1 73 ? -17.592 22.268 -4.532 1.00 93.62 73 LYS A CA 1
ATOM 587 C C . LYS A 1 73 ? -16.416 21.290 -4.547 1.00 93.62 73 LYS A C 1
ATOM 589 O O . LYS A 1 73 ? -15.395 21.590 -5.155 1.00 93.62 73 LYS A O 1
ATOM 594 N N . THR A 1 74 ? -16.559 20.132 -3.907 1.00 93.12 74 THR A N 1
ATOM 595 C CA . THR A 1 74 ? -15.483 19.139 -3.847 1.00 93.12 74 THR A CA 1
ATOM 596 C C . THR A 1 74 ? -15.327 18.391 -5.163 1.00 93.12 74 THR A C 1
ATOM 598 O O . THR A 1 74 ? -14.202 18.179 -5.601 1.00 93.12 74 THR A O 1
ATOM 601 N N . VAL A 1 75 ? -16.428 18.076 -5.851 1.00 93.19 75 VAL A N 1
ATOM 602 C CA . VAL A 1 75 ? -16.377 17.471 -7.192 1.00 93.19 75 VAL A CA 1
ATOM 603 C C . VAL A 1 75 ? -15.693 18.397 -8.190 1.00 93.19 75 VAL A C 1
ATOM 605 O O . VAL A 1 75 ? -14.829 17.949 -8.938 1.00 93.19 75 VAL A O 1
ATOM 608 N N . LEU A 1 76 ? -16.007 19.696 -8.166 1.00 94.19 76 LEU A N 1
ATOM 609 C CA . LEU A 1 76 ? -15.328 20.677 -9.011 1.00 94.19 76 LEU A CA 1
ATOM 610 C C . LEU A 1 76 ? -13.828 20.751 -8.696 1.00 94.19 76 LEU A C 1
ATOM 612 O O . LEU A 1 76 ? -13.017 20.777 -9.617 1.00 94.19 76 LEU A O 1
ATOM 616 N N . PHE A 1 77 ? -13.453 20.749 -7.414 1.00 95.12 77 PHE A N 1
ATOM 617 C CA . PHE A 1 77 ? -12.048 20.745 -7.004 1.00 95.12 77 PHE A CA 1
ATOM 618 C C . PHE A 1 77 ? -11.303 19.522 -7.558 1.00 95.12 77 PHE A C 1
ATOM 620 O O . PHE A 1 77 ? -10.273 19.678 -8.208 1.00 95.12 77 PHE A O 1
ATOM 627 N N . VAL A 1 78 ? -11.870 18.323 -7.393 1.00 94.00 78 VAL A N 1
ATOM 628 C CA . VAL A 1 78 ? -11.304 17.071 -7.920 1.00 94.00 78 VAL A CA 1
ATOM 629 C C . VAL A 1 78 ? -11.197 17.102 -9.449 1.00 94.00 78 VAL A C 1
ATOM 631 O O . VAL A 1 78 ? -10.174 16.691 -9.997 1.00 94.00 78 VAL A O 1
ATOM 634 N N . ALA A 1 79 ? -12.204 17.638 -10.148 1.00 94.12 79 ALA A N 1
ATOM 635 C CA . ALA A 1 79 ? -12.191 17.758 -11.607 1.00 94.12 79 ALA A CA 1
ATOM 636 C C . ALA A 1 79 ? -11.053 18.660 -12.092 1.00 94.12 79 ALA A C 1
ATOM 638 O O . ALA A 1 79 ? -10.357 18.318 -13.046 1.00 94.12 79 ALA A O 1
ATOM 639 N N . VAL A 1 80 ? -10.836 19.789 -11.413 1.00 96.19 80 VAL A N 1
ATOM 640 C CA . VAL A 1 80 ? -9.745 20.716 -11.730 1.00 96.19 80 VAL A CA 1
ATOM 641 C C . VAL A 1 80 ? -8.387 20.078 -11.436 1.00 96.19 80 VAL A C 1
ATOM 643 O O . VAL A 1 80 ? -7.491 20.177 -12.268 1.00 96.19 80 VAL A O 1
ATOM 646 N N . SER A 1 81 ? -8.227 19.383 -10.305 1.00 94.19 81 SER A N 1
ATOM 647 C CA . SER A 1 81 ? -6.972 18.704 -9.957 1.00 94.19 81 SER A CA 1
ATOM 648 C C . SER A 1 81 ? -6.593 17.620 -10.968 1.00 94.19 81 SER A C 1
ATOM 650 O O . SER A 1 81 ? -5.479 17.635 -11.490 1.00 94.19 81 SER A O 1
ATOM 652 N N . PHE A 1 82 ? -7.515 16.712 -11.303 1.00 93.06 82 PHE A N 1
ATOM 653 C CA . PHE A 1 82 ? -7.246 15.676 -12.304 1.00 93.06 82 PHE A CA 1
ATOM 654 C C . PHE A 1 82 ? -7.102 16.248 -13.718 1.00 93.06 82 PHE A C 1
ATOM 656 O O . PHE A 1 82 ? -6.244 15.795 -14.474 1.00 93.06 82 PHE A O 1
ATOM 663 N N . GLY A 1 83 ? -7.880 17.277 -14.069 1.00 93.44 83 GLY A N 1
ATOM 664 C CA . GLY A 1 83 ? -7.722 17.998 -15.332 1.00 93.44 83 GLY A CA 1
ATOM 665 C C . GLY A 1 83 ? -6.344 18.653 -15.461 1.00 93.44 83 GLY A C 1
ATOM 666 O O . GLY A 1 83 ? -5.735 18.600 -16.527 1.00 93.44 83 GLY A O 1
ATOM 667 N N . PHE A 1 84 ? -5.809 19.203 -14.368 1.00 94.50 84 PHE A N 1
ATOM 668 C CA . PHE A 1 84 ? -4.455 19.751 -14.329 1.00 94.50 84 PHE A CA 1
ATOM 669 C C . PHE A 1 84 ? -3.389 18.666 -14.527 1.00 94.50 84 PHE A C 1
ATOM 671 O O . PHE A 1 84 ? -2.480 18.860 -15.329 1.00 94.50 84 PHE A O 1
ATOM 678 N N . ILE A 1 85 ? -3.524 17.513 -13.864 1.00 93.38 85 ILE A N 1
ATOM 679 C CA . ILE A 1 85 ? -2.603 16.374 -14.026 1.00 93.38 85 ILE A CA 1
ATOM 680 C C . ILE A 1 85 ? -2.570 15.900 -15.484 1.00 93.38 85 ILE A C 1
ATOM 682 O O . ILE A 1 85 ? -1.488 15.711 -16.040 1.00 93.38 85 ILE A O 1
ATOM 686 N N . LEU A 1 86 ? -3.739 15.775 -16.127 1.00 93.06 86 LEU A N 1
ATOM 687 C CA . LEU A 1 86 ? -3.817 15.431 -17.549 1.00 93.06 86 LEU A CA 1
ATOM 688 C C . LEU A 1 86 ? -3.139 16.467 -18.439 1.00 93.06 86 LEU A C 1
ATOM 690 O O . LEU A 1 86 ? -2.396 16.102 -19.344 1.00 93.06 86 LEU A O 1
ATOM 694 N N . ASN A 1 87 ? -3.373 17.752 -18.177 1.00 94.56 87 ASN A N 1
ATOM 695 C CA . ASN A 1 87 ? -2.780 18.827 -18.964 1.00 94.56 87 ASN A CA 1
ATOM 696 C C . ASN A 1 87 ? -1.243 18.852 -18.870 1.00 94.56 87 ASN A C 1
ATOM 698 O O . ASN A 1 87 ? -0.583 19.302 -19.799 1.00 94.56 87 ASN A O 1
ATOM 702 N N . GLN A 1 88 ? -0.672 18.371 -17.762 1.00 94.19 88 GLN A N 1
ATOM 703 C CA . GLN A 1 88 ? 0.777 18.257 -17.575 1.00 94.19 88 GLN A CA 1
ATOM 704 C C . GLN A 1 88 ? 1.373 16.951 -18.131 1.00 94.19 88 GLN A C 1
ATOM 706 O O . GLN A 1 88 ? 2.588 16.791 -18.121 1.00 94.19 88 GLN A O 1
ATOM 711 N N . GLY A 1 89 ? 0.547 16.008 -18.596 1.00 92.38 89 GLY A N 1
ATOM 712 C CA . GLY A 1 89 ? 1.013 14.720 -19.117 1.00 92.38 89 GLY A CA 1
ATOM 713 C C . GLY A 1 89 ? 1.481 13.718 -18.052 1.00 92.38 89 GLY A C 1
ATOM 714 O O . GLY A 1 89 ? 1.962 12.653 -18.411 1.00 92.38 89 GLY A O 1
ATOM 715 N N . TYR A 1 90 ? 1.295 13.996 -16.755 1.00 93.12 90 TYR A N 1
ATOM 716 C CA . TYR A 1 90 ? 1.735 13.124 -15.648 1.00 93.12 90 TYR A CA 1
ATOM 717 C C . TYR A 1 90 ? 0.697 12.072 -15.234 1.00 93.12 90 TYR A C 1
ATOM 719 O O . TYR A 1 90 ? 0.660 11.645 -14.079 1.00 93.12 90 TYR A O 1
ATOM 727 N N . TRP A 1 91 ? -0.196 11.676 -16.142 1.00 91.44 91 TRP A N 1
ATOM 728 C CA . TRP A 1 91 ? -1.253 10.716 -15.817 1.00 91.44 91 TRP A CA 1
ATOM 729 C C . TRP A 1 91 ? -0.692 9.362 -15.381 1.00 91.44 91 TRP A C 1
ATOM 731 O O . TRP A 1 91 ? -1.114 8.826 -14.357 1.00 91.44 91 TRP A O 1
ATOM 741 N N . GLU A 1 92 ? 0.266 8.840 -16.146 1.00 91.25 92 GLU A N 1
ATOM 742 C CA . GLU A 1 92 ? 0.885 7.533 -15.924 1.00 91.25 92 GLU A CA 1
ATOM 743 C C . GLU A 1 92 ? 1.602 7.498 -14.568 1.00 91.25 92 GLU A C 1
ATOM 745 O O . GLU A 1 92 ? 1.173 6.774 -13.673 1.00 91.25 92 GLU A O 1
ATOM 750 N N . GLU A 1 93 ? 2.546 8.415 -14.358 1.00 93.81 93 GLU A N 1
ATOM 751 C CA . GLU A 1 93 ? 3.309 8.586 -13.111 1.00 93.81 93 GLU A CA 1
ATOM 752 C C . GLU A 1 93 ? 2.416 8.760 -11.867 1.00 93.81 93 GLU A C 1
ATOM 754 O O . GLU A 1 93 ? 2.640 8.166 -10.807 1.00 93.81 93 GLU A O 1
ATOM 759 N N . THR A 1 94 ? 1.354 9.569 -11.979 1.00 93.19 94 THR A N 1
ATOM 760 C CA . THR A 1 94 ? 0.422 9.791 -10.859 1.00 93.19 94 THR A CA 1
ATOM 761 C C . THR A 1 94 ? -0.340 8.512 -10.519 1.00 93.19 94 THR A C 1
ATOM 763 O O . THR A 1 94 ? -0.584 8.210 -9.349 1.00 93.19 94 THR A O 1
ATOM 766 N N . THR A 1 95 ? -0.717 7.753 -11.544 1.00 93.75 95 THR A N 1
ATOM 767 C CA . THR A 1 95 ? -1.464 6.505 -11.409 1.00 93.75 95 THR A CA 1
ATOM 768 C C . THR A 1 95 ? -0.596 5.388 -10.832 1.00 93.75 95 THR A C 1
ATOM 770 O O . THR A 1 95 ? -1.076 4.616 -10.001 1.00 93.75 95 THR A O 1
ATOM 773 N N . GLU A 1 96 ? 0.685 5.333 -11.192 1.00 94.81 96 GLU A N 1
ATOM 774 C CA . GLU A 1 96 ? 1.659 4.415 -10.596 1.00 94.81 96 GLU A CA 1
ATOM 775 C C . GLU A 1 96 ? 1.852 4.687 -9.105 1.00 94.81 96 GLU A C 1
ATOM 777 O O . GLU A 1 96 ? 1.707 3.781 -8.281 1.00 94.81 96 GLU A O 1
ATOM 782 N N . SER A 1 97 ? 2.069 5.951 -8.729 1.00 95.69 97 SER A N 1
ATOM 783 C CA . SER A 1 97 ? 2.167 6.342 -7.321 1.00 95.69 97 SER A CA 1
ATOM 784 C C . SER A 1 97 ? 0.900 5.979 -6.537 1.00 95.69 97 SER A C 1
ATOM 786 O O . SER A 1 97 ? 0.982 5.359 -5.472 1.00 95.69 97 SER A O 1
ATOM 788 N N . LEU A 1 98 ? -0.280 6.299 -7.083 1.00 94.56 98 LEU A N 1
ATOM 789 C CA . LEU A 1 98 ? -1.563 5.946 -6.474 1.00 94.56 98 LEU A CA 1
ATOM 790 C C . LEU A 1 98 ? -1.702 4.427 -6.311 1.00 94.56 98 LEU A C 1
ATOM 792 O O . LEU A 1 98 ? -2.159 3.961 -5.268 1.00 94.56 98 LEU A O 1
ATOM 796 N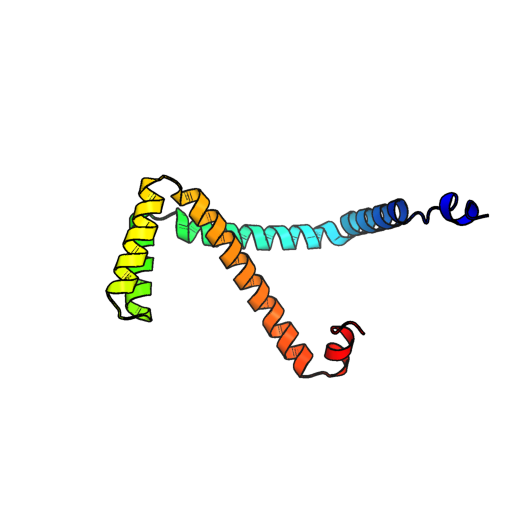 N . THR A 1 99 ? -1.272 3.655 -7.306 1.00 96.06 99 THR A N 1
ATOM 797 C CA . THR A 1 99 ? -1.336 2.193 -7.277 1.00 96.06 99 THR A CA 1
ATOM 798 C C . THR A 1 99 ? -0.448 1.604 -6.189 1.00 96.06 99 THR A C 1
ATOM 800 O O . THR A 1 99 ? -0.895 0.724 -5.450 1.00 96.06 99 THR A O 1
ATOM 803 N N . LEU A 1 100 ? 0.773 2.113 -6.018 1.00 95.62 100 LEU A N 1
ATOM 804 C CA . LEU A 1 100 ? 1.665 1.674 -4.943 1.00 95.62 10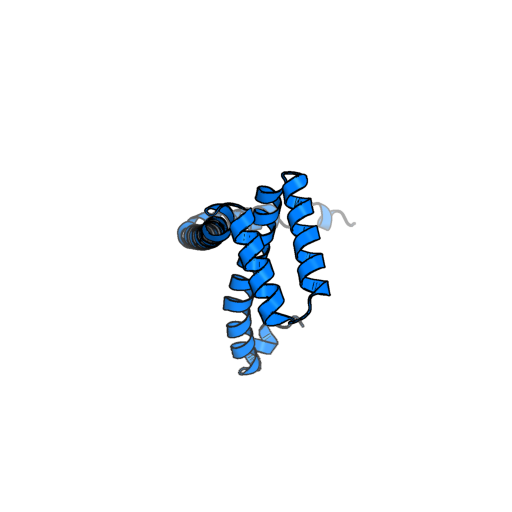0 LEU A CA 1
ATOM 805 C C . LEU A 1 100 ? 1.076 1.978 -3.559 1.00 95.62 100 LEU A C 1
ATOM 807 O O . LEU A 1 100 ? 1.118 1.127 -2.666 1.00 95.62 100 LEU A O 1
ATOM 811 N N . VAL A 1 101 ? 0.469 3.157 -3.383 1.00 96.38 101 VAL A N 1
ATOM 812 C CA . VAL A 1 101 ? -0.210 3.527 -2.131 1.00 96.38 101 VAL A CA 1
ATOM 813 C C . VAL A 1 101 ? -1.404 2.609 -1.866 1.00 96.38 101 VAL A C 1
ATOM 815 O O . VAL A 1 101 ? -1.509 2.055 -0.772 1.00 96.38 101 VAL A O 1
ATOM 818 N N . LEU A 1 102 ? -2.273 2.391 -2.858 1.00 95.75 102 LEU A N 1
ATOM 819 C CA . LEU A 1 102 ? -3.432 1.504 -2.728 1.00 95.75 102 LEU A CA 1
ATOM 820 C C . LEU A 1 102 ? -3.012 0.063 -2.416 1.00 95.75 102 LEU A C 1
ATOM 822 O O . LEU A 1 102 ? -3.559 -0.541 -1.493 1.00 95.75 102 LEU A O 1
ATOM 826 N N . SER A 1 103 ? -2.006 -0.459 -3.119 1.00 95.38 103 SER A N 1
ATOM 827 C CA . SER A 1 103 ? -1.463 -1.804 -2.895 1.00 95.38 103 SER A CA 1
ATOM 828 C C . SER A 1 103 ? -0.933 -1.953 -1.469 1.00 95.38 103 SER A C 1
ATOM 830 O O . SER A 1 103 ? -1.301 -2.888 -0.758 1.00 95.38 103 SER A O 1
ATOM 832 N N . SER A 1 104 ? -0.138 -0.982 -1.007 1.00 95.06 104 SER A N 1
ATOM 833 C CA . SER A 1 104 ? 0.385 -0.948 0.361 1.00 95.06 104 SER A CA 1
ATOM 834 C C . SER A 1 104 ? -0.739 -0.913 1.399 1.00 95.06 104 SER A C 1
ATOM 836 O O . SER A 1 104 ? -0.728 -1.687 2.356 1.00 95.06 104 SER A O 1
ATOM 838 N N . CYS A 1 105 ? -1.760 -0.080 1.187 1.00 95.81 105 CYS A N 1
ATOM 839 C CA . CYS A 1 105 ? -2.920 0.005 2.067 1.00 95.81 105 CYS A CA 1
ATOM 840 C C . CYS A 1 105 ? -3.694 -1.318 2.145 1.00 95.81 105 CYS A C 1
ATOM 842 O O . CYS A 1 105 ? -4.048 -1.745 3.244 1.00 95.81 105 CYS A O 1
ATOM 844 N N . VAL A 1 106 ? -3.934 -1.980 1.010 1.00 95.50 106 VAL A N 1
ATOM 845 C CA . VAL A 1 106 ? -4.642 -3.269 0.958 1.00 95.50 106 VAL A CA 1
ATOM 846 C C . VAL A 1 106 ? -3.862 -4.346 1.704 1.00 95.50 106 VAL A C 1
ATOM 848 O O . VAL A 1 106 ? -4.440 -5.049 2.529 1.00 95.50 106 VAL A O 1
ATOM 851 N N . VAL A 1 107 ? -2.552 -4.451 1.478 1.00 94.69 107 VAL A N 1
ATOM 852 C CA . VAL A 1 107 ? -1.706 -5.455 2.141 1.00 94.69 107 VAL A CA 1
ATOM 853 C C . VAL A 1 107 ? -1.576 -5.162 3.637 1.00 94.69 107 VAL A C 1
ATOM 855 O O . VAL A 1 107 ? -1.746 -6.059 4.464 1.00 94.69 107 VAL A O 1
ATOM 858 N N . CYS A 1 108 ? -1.343 -3.900 4.003 1.00 95.06 108 CYS A N 1
ATOM 859 C CA . CYS A 1 108 ? -1.213 -3.466 5.391 1.00 95.06 108 CYS A CA 1
ATOM 860 C C . CYS A 1 108 ? -2.503 -3.694 6.181 1.00 95.06 108 CYS A C 1
ATOM 862 O O . CYS A 1 108 ? -2.457 -4.273 7.262 1.00 95.06 108 CYS A O 1
ATOM 864 N N . MET A 1 109 ? -3.667 -3.311 5.650 1.00 96.56 109 MET A N 1
ATOM 865 C CA . MET A 1 109 ? -4.940 -3.575 6.326 1.00 96.5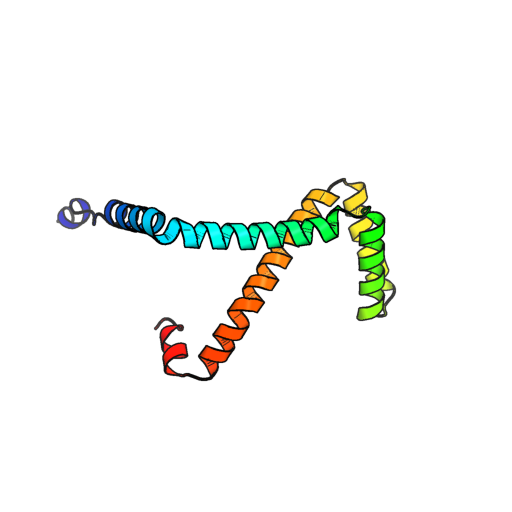6 109 MET A CA 1
ATOM 866 C C . MET A 1 109 ? -5.300 -5.062 6.291 1.00 96.56 109 MET A C 1
ATOM 868 O O . MET A 1 109 ? -5.732 -5.605 7.305 1.00 96.56 109 MET A O 1
ATOM 872 N N . GLY A 1 110 ? -5.078 -5.737 5.162 1.00 95.75 110 GLY A N 1
ATOM 873 C CA . GLY A 1 110 ? -5.410 -7.148 4.974 1.00 95.75 110 GLY A CA 1
ATOM 874 C C . GLY A 1 110 ? -4.646 -8.083 5.910 1.00 95.75 110 GLY A C 1
ATOM 875 O O . GLY A 1 110 ? -5.217 -9.057 6.388 1.00 95.75 110 GLY A O 1
ATOM 876 N N . ILE A 1 111 ? -3.386 -7.772 6.220 1.00 94.62 111 ILE A N 1
ATOM 877 C CA . ILE A 1 111 ? -2.555 -8.560 7.143 1.00 94.62 111 ILE A CA 1
ATOM 878 C C . ILE A 1 111 ? -2.565 -7.953 8.553 1.00 94.62 111 ILE A C 1
ATOM 880 O O . ILE A 1 111 ? -2.705 -8.666 9.548 1.00 94.62 111 ILE A O 1
ATOM 884 N N . GLY A 1 112 ? -2.450 -6.631 8.655 1.00 94.00 112 GLY A N 1
ATOM 885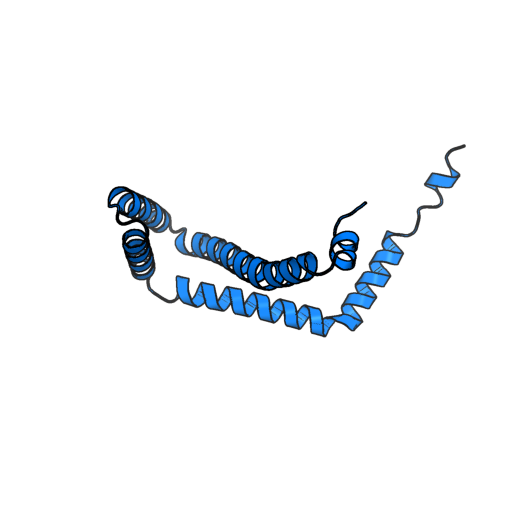 C CA . GLY A 1 112 ? -2.327 -5.915 9.921 1.00 94.00 112 GLY A CA 1
ATOM 886 C C . GLY A 1 112 ? -3.591 -5.957 10.773 1.00 94.00 112 GLY A C 1
ATOM 887 O O . GLY A 1 112 ? -3.484 -6.137 11.985 1.00 94.00 112 GLY A O 1
ATOM 888 N N . VAL A 1 113 ? -4.787 -5.864 10.176 1.00 95.75 113 VAL A N 1
ATOM 889 C CA . VAL A 1 113 ? -6.046 -5.916 10.942 1.00 95.75 113 VAL A CA 1
ATOM 890 C C . VAL A 1 113 ? -6.253 -7.295 11.586 1.00 95.75 113 VAL A C 1
ATOM 892 O O . VAL A 1 113 ? -6.466 -7.333 12.800 1.00 95.75 113 VAL A O 1
ATOM 895 N N . PRO A 1 114 ? -6.126 -8.435 10.874 1.00 94.12 114 PRO A N 1
ATOM 896 C CA . PRO A 1 114 ? -6.220 -9.753 11.505 1.00 94.12 114 PRO A CA 1
ATOM 897 C C . PRO A 1 114 ? -5.183 -9.985 12.607 1.00 94.12 114 PRO A C 1
ATOM 899 O O . PRO A 1 114 ? -5.531 -10.487 13.678 1.00 94.12 114 PRO A O 1
ATOM 902 N N . ILE A 1 115 ? -3.925 -9.589 12.378 1.00 92.25 115 ILE A N 1
ATOM 903 C CA . ILE A 1 115 ? -2.864 -9.708 13.390 1.00 92.25 115 ILE A CA 1
ATOM 904 C C . ILE A 1 115 ? -3.194 -8.844 14.614 1.00 92.25 115 ILE A C 1
ATOM 906 O O . ILE A 1 115 ? -3.071 -9.315 15.744 1.00 92.25 115 ILE A O 1
ATOM 910 N N . GLY A 1 116 ? -3.677 -7.616 14.408 1.00 90.06 116 GLY A N 1
ATOM 911 C CA . GLY A 1 116 ? -4.101 -6.717 15.481 1.00 90.06 116 GLY A CA 1
ATOM 912 C C . GLY A 1 116 ? -5.276 -7.266 16.295 1.00 90.06 116 GLY A C 1
ATOM 913 O O . GLY A 1 116 ? -5.267 -7.198 17.524 1.00 90.06 116 GLY A O 1
ATOM 914 N N . ILE A 1 117 ? -6.261 -7.886 15.639 1.00 92.31 117 ILE A N 1
ATOM 915 C CA . ILE A 1 117 ? -7.382 -8.543 16.328 1.00 92.31 117 ILE A CA 1
ATOM 916 C C . ILE A 1 117 ? -6.879 -9.735 17.153 1.00 92.31 117 ILE A C 1
ATOM 918 O O . ILE A 1 117 ? -7.281 -9.897 18.307 1.00 92.31 117 ILE A O 1
ATOM 922 N N . TRP A 1 118 ? -5.982 -10.558 16.603 1.00 90.19 118 TRP A N 1
ATOM 923 C CA . TRP A 1 118 ? -5.401 -11.693 17.327 1.00 90.19 118 TRP A CA 1
ATOM 924 C C . TRP A 1 118 ? -4.597 -11.244 18.552 1.00 90.19 118 TRP A C 1
ATOM 926 O O . TRP A 1 118 ? -4.742 -11.814 19.636 1.00 90.19 118 TRP A O 1
ATOM 936 N N . ALA A 1 119 ? -3.819 -10.172 18.398 1.00 88.94 119 ALA A N 1
ATOM 937 C CA . ALA A 1 119 ? -3.072 -9.533 19.470 1.00 88.94 119 ALA A CA 1
ATOM 938 C C . ALA A 1 119 ? -3.965 -9.093 20.633 1.00 88.94 119 ALA A C 1
ATOM 940 O O . ALA A 1 119 ? -3.636 -9.350 21.790 1.00 88.94 119 ALA A O 1
ATOM 941 N N . ALA A 1 120 ? -5.102 -8.466 20.325 1.00 87.06 120 ALA A N 1
ATOM 942 C CA . ALA A 1 120 ? -6.030 -7.944 21.323 1.00 87.06 120 ALA A CA 1
ATOM 943 C C . ALA A 1 120 ? -6.644 -9.048 22.201 1.00 87.06 120 ALA A C 1
ATOM 945 O O . ALA A 1 120 ? -6.911 -8.828 23.379 1.00 87.06 120 ALA A O 1
ATOM 946 N N . HIS A 1 121 ? -6.828 -10.253 21.655 1.00 87.25 121 HIS A N 1
ATOM 947 C CA . HIS A 1 121 ? -7.425 -11.373 22.387 1.00 87.25 121 HIS A CA 1
ATOM 948 C C . HIS A 1 121 ? -6.427 -12.146 23.258 1.00 87.25 121 HIS A C 1
ATOM 950 O O . HIS A 1 121 ? -6.848 -12.955 24.089 1.00 87.25 121 HIS A O 1
ATOM 956 N N . ARG A 1 122 ? -5.111 -11.955 23.083 1.00 86.62 122 ARG A N 1
ATOM 957 C CA . ARG A 1 122 ? -4.094 -12.709 23.827 1.00 86.62 122 ARG A CA 1
ATOM 958 C C . ARG A 1 122 ? -3.037 -11.787 24.454 1.00 86.62 122 ARG A C 1
ATOM 960 O O . ARG A 1 122 ? -2.132 -11.321 23.767 1.00 86.62 122 ARG A O 1
ATOM 967 N N . PRO A 1 123 ? -3.030 -11.617 25.792 1.00 80.69 123 PRO A N 1
ATOM 968 C CA . PRO A 1 123 ? -2.088 -10.711 26.460 1.00 80.69 123 PRO A CA 1
ATOM 969 C C . PRO A 1 123 ? -0.619 -11.125 26.277 1.00 80.69 123 PRO A C 1
ATOM 971 O O . PRO A 1 123 ? 0.262 -10.274 26.246 1.00 80.69 123 PRO A O 1
ATOM 974 N N . LYS A 1 124 ? -0.344 -12.426 26.085 1.00 81.25 124 LYS A N 1
ATOM 975 C CA . LYS A 1 124 ? 1.010 -12.939 25.807 1.00 81.25 124 LYS A CA 1
ATOM 976 C C . LYS A 1 124 ? 1.541 -12.522 24.435 1.00 81.25 124 LYS A C 1
ATOM 978 O O . LYS A 1 124 ? 2.726 -12.250 24.308 1.00 81.25 124 LYS A O 1
ATOM 983 N N . THR A 1 125 ? 0.687 -12.498 23.411 1.00 80.06 125 THR A N 1
ATOM 984 C CA . THR A 1 125 ? 1.100 -12.097 22.058 1.00 80.06 125 THR A CA 1
ATOM 985 C C . THR A 1 125 ? 1.263 -10.589 21.996 1.00 80.06 125 THR A C 1
ATOM 987 O O . THR A 1 125 ? 2.237 -10.119 21.427 1.00 80.06 125 THR A O 1
ATOM 990 N N . PHE A 1 126 ? 0.375 -9.840 22.659 1.00 81.69 126 PHE A N 1
ATOM 991 C CA . PHE A 1 126 ? 0.507 -8.394 22.821 1.00 81.69 126 PHE A CA 1
ATOM 992 C C . PHE A 1 126 ? 1.839 -8.010 23.487 1.00 81.69 126 PHE A C 1
ATOM 994 O O . PHE A 1 126 ? 2.601 -7.242 22.911 1.00 81.69 126 PHE A O 1
ATOM 1001 N N . ALA A 1 127 ? 2.171 -8.634 24.625 1.00 83.19 127 ALA A N 1
ATOM 1002 C CA . ALA A 1 127 ? 3.427 -8.394 25.339 1.00 83.19 127 ALA A CA 1
ATOM 1003 C C . ALA A 1 127 ? 4.686 -8.779 24.538 1.00 83.19 127 ALA A C 1
ATOM 1005 O O . ALA A 1 127 ? 5.743 -8.202 24.761 1.00 83.19 127 ALA A O 1
ATOM 1006 N N . ALA A 1 128 ? 4.591 -9.741 23.613 1.00 84.88 128 ALA A N 1
ATOM 1007 C CA . ALA A 1 128 ? 5.704 -10.119 22.740 1.00 84.88 128 ALA A CA 1
ATOM 1008 C C . ALA A 1 128 ? 5.923 -9.139 21.571 1.00 84.88 128 ALA A C 1
ATOM 1010 O O . ALA A 1 128 ? 7.021 -9.087 21.025 1.00 84.88 128 ALA A O 1
ATOM 1011 N N . MET A 1 129 ? 4.890 -8.394 21.162 1.00 82.75 129 MET A N 1
ATOM 1012 C CA . MET A 1 129 ? 4.973 -7.439 20.048 1.00 82.75 129 MET A CA 1
ATOM 1013 C C . MET A 1 129 ? 5.319 -6.022 20.500 1.00 82.75 129 MET A C 1
ATOM 1015 O O . MET A 1 129 ? 5.879 -5.257 19.720 1.00 82.75 129 MET A O 1
ATOM 1019 N N . THR A 1 130 ? 4.992 -5.654 21.738 1.00 82.19 130 THR A N 1
ATOM 1020 C CA . THR A 1 130 ? 5.431 -4.386 22.323 1.00 82.19 130 THR A CA 1
ATOM 1021 C C . THR A 1 130 ? 6.871 -4.532 22.822 1.00 82.19 130 THR A C 1
ATOM 1023 O O . THR A 1 130 ? 7.098 -5.365 23.702 1.00 82.19 130 THR A O 1
ATOM 1026 N N . PRO A 1 131 ? 7.848 -3.768 22.296 1.00 76.19 131 PRO A N 1
ATOM 1027 C CA . PRO A 1 131 ? 9.195 -3.773 22.858 1.00 76.19 131 PRO A CA 1
ATOM 1028 C C . PRO A 1 131 ? 9.158 -3.246 24.303 1.00 76.19 131 PRO A C 1
ATOM 1030 O O . PRO A 1 131 ? 8.399 -2.320 24.597 1.00 76.19 131 PRO A O 1
ATOM 1033 N N . VAL A 1 132 ? 9.944 -3.876 25.184 1.00 59.53 132 VAL A N 1
ATOM 1034 C CA . VAL A 1 132 ? 10.105 -3.517 26.609 1.00 59.53 132 VAL A CA 1
ATOM 1035 C C . VAL A 1 132 ? 11.127 -2.401 26.766 1.00 59.53 132 VAL A C 1
ATOM 1037 O O . VAL A 1 132 ? 12.168 -2.479 26.073 1.00 59.53 132 VAL A O 1
#

Sequence (132 aa):
MLDWLTDSKLPLGKMSKLAFDWMKVNLKPLFDAMGAVMEALIDAILWVLQSPHPLVIIAVFLALTWYLQRSWKTVLFVAVSFGFILNQGYWEETTESLTLVLSSCVVCMGIGVPIGIWAAHRPKTFAAMTPV

Radius of gyration: 23.9 Å; chains: 1; bounding box: 67×44×48 Å